Protein 3KZ5 (pdb70)

Foldseek 3Di:
DPPPAQWDAPDVQWIWRDDDVDIDTGHDPVPDDPVVVVVVVVVVVVVD/DVQWDWDDPDVQWIWIGGDNDIDIGHDVVGDDPVVVVVVVVVVVVVD/DDKDAPDVQWIWDDDVPDIDIGHDPVPDDPVVVVVVVVVVVVVVDDD

Secondary structure (DSSP, 8-state):
-EEEEEETTEEEEEETTEEEEEE-TTTS-HHHHHHHHHHHHGGGS--/-TT-EEEEEETTEEEEEETTEEEEEEETTTS-HHHHHHHHHHHHHH-/--SS--EEEEETTEEEEEETTEEEEEEETTTS-HHHHHHHHHHHHHH-

InterPro domains:
  IPR003115 ParB-like, N-terminal domain [SM00470] (67-154)
  IPR004437 ParB/RepB/Spo0J partition protein [TIGR00180] (63-242)
  IPR036086 ParB/Sulfiredoxin superfamily [SSF110849] (80-156)
  IPR040873 SopB, HTH domain [PF18090] (158-232)

Structure (mmCIF, N/CA/C/O backbone):
data_3KZ5
#
_entry.id   3KZ5
#
_cell.length_a   89.010
_cell.length_b   45.400
_cell.length_c   36.330
_cell.angle_alpha   90.00
_cell.angle_beta   100.44
_cell.angle_gamma   90.00
#
_symmetry.space_group_name_H-M   'C 1 2 1'
#
loop_
_entity.id
_entity.type
_entity.pdbx_description
1 polymer 'Protein sopB'
2 non-polymer 'ACETATE ION'
3 water water
#
loop_
_atom_site.group_PDB
_atom_site.id
_atom_site.type_symbol
_atom_site.label_atom_id
_atom_site.label_alt_id
_atom_site.label_comp_id
_atom_site.label_asym_id
_atom_site.label_entity_id
_atom_site.label_seq_id
_atom_site.pdbx_PDB_ins_code
_atom_site.Cartn_x
_atom_site.Cartn_y
_atom_site.Cartn_z
_atom_site.occupancy
_atom_site.B_iso_or_equiv
_atom_site.auth_seq_id
_atom_site.auth_comp_id
_atom_site.auth_asym_id
_atom_site.auth_atom_id
_atom_site.pdbx_PDB_model_num
ATOM 1 N N . GLY A 1 1 ? 20.045 -21.164 5.388 1.00 16.37 271 GLY E N 1
ATOM 2 C CA . GLY A 1 1 ? 20.516 -21.555 4.005 1.00 17.80 271 GLY E CA 1
ATOM 3 C C . GLY A 1 1 ? 19.359 -21.663 3.026 1.00 15.67 271 GLY E C 1
ATOM 4 O O . GLY A 1 1 ? 18.297 -21.122 3.262 1.00 17.19 271 GLY E O 1
ATOM 5 N N . SER A 1 2 ? 19.551 -22.389 1.935 1.00 14.84 272 SER E N 1
ATOM 6 C CA . SER A 1 2 ? 18.498 -22.505 0.918 1.00 15.72 272 SER E CA 1
ATOM 7 C C . SER A 1 2 ? 17.494 -23.582 1.228 1.00 13.24 272 SER E C 1
ATOM 8 O O . SER A 1 2 ? 16.386 -23.575 0.654 1.00 13.21 272 SER E O 1
ATOM 11 N N . HIS A 1 3 ? 17.860 -24.538 2.095 1.00 13.83 273 HIS E N 1
ATOM 12 C CA . HIS A 1 3 ? 16.940 -25.627 2.412 1.00 13.32 273 HIS E CA 1
ATOM 13 C C . HIS A 1 3 ? 16.785 -25.753 3.909 1.00 12.31 273 HIS E C 1
ATOM 14 O O . HIS A 1 3 ? 17.787 -25.627 4.647 1.00 14.95 273 HIS E O 1
ATOM 21 N N . MET A 1 4 ? 15.560 -26.046 4.348 1.00 11.34 274 MET E N 1
ATOM 22 C CA . MET A 1 4 ? 15.193 -26.135 5.769 1.00 11.99 274 MET E CA 1
ATOM 23 C C . MET A 1 4 ? 15.716 -24.901 6.475 1.00 11.95 274 MET E C 1
ATOM 24 O O . MET A 1 4 ? 16.582 -24.970 7.347 1.00 12.05 274 MET E O 1
ATOM 29 N N . SER A 1 5 ? 15.147 -23.742 6.129 1.00 11.33 275 SER E N 1
ATOM 30 C CA . SER A 1 5 ? 15.610 -22.507 6.741 1.00 11.25 275 SER E CA 1
ATOM 31 C C . SER A 1 5 ? 14.526 -21.731 7.515 1.00 11.78 275 SER E C 1
ATOM 32 O O . SER A 1 5 ? 13.412 -21.542 7.008 1.00 13.64 275 SER E O 1
ATOM 35 N N . SER A 1 6 ? 14.881 -21.287 8.719 1.00 10.66 276 SER E N 1
ATOM 36 C CA . SER A 1 6 ? 13.999 -20.490 9.595 1.00 11.61 276 SER E CA 1
ATOM 37 C C . SER A 1 6 ? 14.341 -19.020 9.394 1.00 11.15 276 SER E C 1
ATOM 38 O O . SER A 1 6 ? 13.854 -18.171 10.153 1.00 13.13 276 SER E O 1
ATOM 41 N N . ARG A 1 7 ? 15.162 -18.724 8.394 1.00 10.58 277 ARG E N 1
ATOM 42 C CA . ARG A 1 7 ? 15.536 -17.317 8.126 1.00 9.74 277 ARG E CA 1
ATOM 43 C C . ARG A 1 7 ? 14.767 -16.769 6.933 1.00 13.46 277 ARG E C 1
ATOM 44 O O . ARG A 1 7 ? 14.710 -17.397 5.859 1.00 17.21 277 ARG E O 1
ATOM 52 N N . HIS A 1 8 ? 14.146 -15.621 7.115 1.00 11.68 278 HIS E N 1
ATOM 53 C CA . HIS A 1 8 ? 13.370 -15.026 6.047 1.00 8.91 278 HIS E CA 1
ATOM 54 C C . HIS A 1 8 ? 13.921 -13.674 5.693 1.00 10.94 278 HIS E C 1
ATOM 55 O O . HIS A 1 8 ? 14.182 -12.868 6.593 1.00 13.17 278 HIS E O 1
ATOM 62 N N . GLN A 1 9 ? 14.068 -13.406 4.394 1.00 11.45 279 GLN E N 1
ATOM 63 C CA . GLN A 1 9 ? 14.564 -12.097 4.005 1.00 12.77 279 GLN E CA 1
ATOM 64 C C . GLN A 1 9 ? 13.397 -11.237 3.511 1.00 16.70 279 GLN E C 1
ATOM 65 O O . GLN A 1 9 ? 12.713 -11.607 2.526 1.00 16.68 279 GLN E O 1
ATOM 71 N N . PHE A 1 10 ? 13.145 -10.116 4.199 1.00 14.29 280 PHE E N 1
ATOM 72 C CA . PHE A 1 10 ? 12.069 -9.190 3.787 1.00 14.39 280 PHE E CA 1
ATOM 73 C C . PHE A 1 10 ? 12.566 -8.281 2.640 1.00 20.06 280 PHE E C 1
ATOM 74 O O . PHE A 1 10 ? 11.788 -7.911 1.746 1.00 21.82 280 PHE E O 1
ATOM 82 N N . ALA A 1 11 ? 13.849 -7.935 2.692 1.00 17.66 281 ALA E N 1
ATOM 83 C CA . ALA A 1 11 ? 14.513 -7.092 1.707 1.00 20.43 281 ALA E CA 1
ATOM 84 C C . ALA A 1 11 ? 16.009 -7.229 1.954 1.00 17.82 281 ALA E C 1
ATOM 85 O O . ALA A 1 11 ? 16.436 -7.770 2.975 1.00 16.03 281 ALA E O 1
ATOM 87 N N . PRO A 1 12 ? 16.833 -6.787 1.002 1.00 19.10 282 PRO E N 1
ATOM 88 C CA . PRO A 1 12 ? 18.280 -6.913 1.231 1.00 19.76 282 PRO E CA 1
ATOM 89 C C . PRO A 1 12 ? 18.676 -6.192 2.512 1.00 17.74 282 PRO E C 1
ATOM 90 O O . PRO A 1 12 ? 18.270 -5.049 2.733 1.00 20.56 282 PRO E O 1
ATOM 94 N N . GLY A 1 13 ? 19.455 -6.867 3.343 1.00 16.65 283 GLY E N 1
ATOM 95 C CA . GLY A 1 13 ? 19.838 -6.287 4.619 1.00 16.14 283 GLY E CA 1
ATOM 96 C C . GLY A 1 13 ? 18.755 -6.319 5.702 1.00 16.62 283 GLY E C 1
ATOM 97 O O . GLY A 1 13 ? 18.929 -5.701 6.750 1.00 18.46 283 GLY E O 1
ATOM 98 N N . ALA A 1 14 ? 17.631 -7.001 5.479 1.00 13.76 284 ALA E N 1
ATOM 99 C CA . ALA A 1 14 ? 16.589 -7.072 6.514 1.00 11.93 284 ALA E CA 1
ATOM 100 C C . ALA A 1 14 ? 16.130 -8.524 6.590 1.00 15.23 284 ALA E C 1
ATOM 101 O O . ALA A 1 14 ? 15.377 -8.996 5.723 1.00 15.20 284 ALA E O 1
ATOM 103 N N . THR A 1 15 ? 16.582 -9.238 7.602 1.00 9.96 285 THR E N 1
ATOM 104 C CA . THR A 1 15 ? 16.222 -10.660 7.729 1.00 12.16 285 THR E CA 1
ATOM 105 C C . THR A 1 15 ? 15.785 -10.986 9.144 1.00 12.66 285 THR E C 1
ATOM 106 O O . THR A 1 15 ? 16.194 -10.326 10.068 1.00 14.46 285 THR E O 1
ATOM 110 N N . VAL A 1 16 ? 14.958 -12.020 9.299 1.00 10.78 286 VAL E N 1
ATOM 111 C CA . VAL A 1 16 ? 14.550 -12.480 10.622 1.00 13.49 286 VAL E CA 1
ATOM 112 C C . VAL A 1 16 ? 14.859 -13.972 10.713 1.00 12.83 286 VAL E C 1
ATOM 113 O O . VAL A 1 16 ? 14.611 -14.697 9.746 1.00 14.19 286 VAL E O 1
ATOM 117 N N . LEU A 1 17 ? 15.485 -14.387 11.819 1.00 11.23 287 LEU E N 1
ATOM 118 C CA . LEU A 1 17 ? 15.740 -15.818 12.064 1.00 10.85 287 LEU E CA 1
ATOM 119 C C . LEU A 1 17 ? 14.747 -16.209 13.167 1.00 12.26 287 LEU E C 1
ATOM 120 O O . LEU A 1 17 ? 14.750 -15.642 14.243 1.00 13.34 287 LEU E O 1
ATOM 125 N N . TYR A 1 18 ? 13.866 -17.173 12.901 1.00 11.49 288 TYR E N 1
ATOM 126 C CA . TYR A 1 18 ? 12.881 -17.581 13.911 1.00 12.29 288 TYR E CA 1
ATOM 127 C C . TYR A 1 18 ? 13.452 -18.751 14.716 1.00 12.33 288 TYR E C 1
ATOM 128 O O . TYR A 1 18 ? 13.988 -19.714 14.139 1.00 13.97 288 TYR E O 1
ATOM 137 N N . LYS A 1 19 ? 13.352 -18.658 16.033 1.00 11.20 289 LYS E N 1
ATOM 138 C CA . LYS A 1 19 ? 13.849 -19.722 16.927 1.00 13.38 289 LYS E CA 1
ATOM 139 C C . LYS A 1 19 ? 12.733 -20.003 17.911 1.00 12.78 289 LYS E C 1
ATOM 140 O O . LYS A 1 19 ? 12.899 -19.877 19.126 1.00 15.42 289 LYS E O 1
ATOM 146 N N . GLY A 1 20 ? 11.588 -20.405 17.368 1.00 16.46 290 GLY E N 1
ATOM 147 C CA . GLY A 1 20 ? 10.443 -20.657 18.229 1.00 14.82 290 GLY E C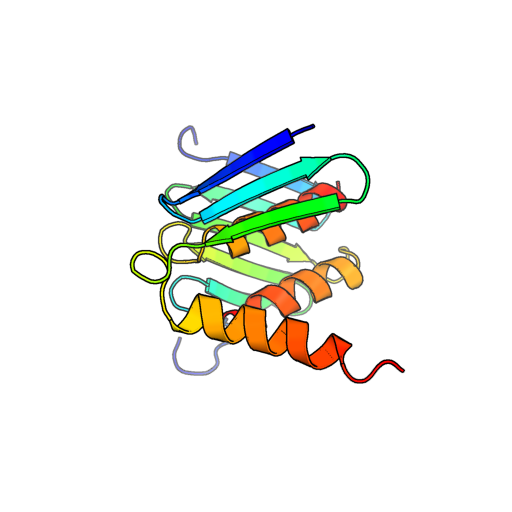A 1
ATOM 148 C C . GLY A 1 20 ? 9.911 -19.318 18.707 1.00 19.23 290 GLY E C 1
ATOM 149 O O . GLY A 1 20 ? 9.647 -18.429 17.899 1.00 23.21 290 GLY E O 1
ATOM 150 N N . ASP A 1 21 ? 9.754 -19.166 20.012 1.00 21.08 291 ASP E N 1
ATOM 151 C CA . ASP A 1 21 ? 9.265 -17.902 20.569 1.00 23.48 291 ASP E CA 1
ATOM 152 C C . ASP A 1 21 ? 10.233 -16.757 20.296 1.00 20.48 291 ASP E C 1
ATOM 153 O O . ASP A 1 21 ? 9.822 -15.596 20.119 1.00 21.71 291 ASP E O 1
ATOM 158 N N . LYS A 1 22 ? 11.523 -17.080 20.335 1.00 15.95 292 LYS E N 1
ATOM 159 C CA . LYS A 1 22 ? 12.553 -16.075 20.155 1.00 14.32 292 LYS E CA 1
ATOM 160 C C . LYS A 1 22 ? 12.860 -15.842 18.705 1.00 18.76 292 LYS E C 1
ATOM 161 O O . LYS A 1 22 ? 12.818 -16.772 17.907 1.00 18.29 292 LYS E O 1
ATOM 167 N N . MET A 1 23 ? 13.115 -14.589 18.369 1.00 13.07 293 MET E N 1
ATOM 168 C CA . MET A 1 23 ? 13.480 -14.284 17.004 1.00 14.22 293 MET E CA 1
ATOM 169 C C . MET A 1 23 ? 14.587 -13.247 17.009 1.00 16.78 293 MET E C 1
ATOM 170 O O . MET A 1 23 ? 14.756 -12.486 17.957 1.00 16.34 293 MET E O 1
ATOM 175 N N . VAL A 1 24 ? 15.372 -13.266 15.954 1.00 10.93 294 VAL E N 1
ATOM 176 C CA . VAL A 1 24 ? 16.503 -12.348 15.801 1.00 13.16 294 VAL E CA 1
ATOM 177 C C . VAL A 1 24 ? 16.327 -11.615 14.499 1.00 13.83 294 VAL E C 1
ATOM 178 O O . VAL A 1 24 ? 16.236 -12.236 13.438 1.00 16.45 294 VAL E O 1
ATOM 182 N N . LEU A 1 25 ? 16.316 -10.284 14.568 1.00 12.20 295 LEU E N 1
ATOM 183 C CA . LEU A 1 25 ? 16.140 -9.466 13.371 1.00 12.17 295 LEU E CA 1
ATOM 184 C C . LEU A 1 25 ? 17.486 -8.845 13.057 1.00 14.29 295 LEU E C 1
ATOM 185 O O . LEU A 1 25 ? 18.034 -8.188 13.931 1.00 16.92 295 LEU E O 1
ATOM 190 N N . ASN A 1 26 ? 18.022 -9.037 11.845 1.00 9.87 296 ASN E N 1
ATOM 191 C CA . ASN A 1 26 ? 19.314 -8.418 11.440 1.00 11.14 296 ASN E CA 1
ATOM 192 C C . ASN A 1 26 ? 18.935 -7.303 10.465 1.00 12.94 296 ASN E C 1
ATOM 193 O O . ASN A 1 26 ? 18.259 -7.546 9.457 1.00 14.99 296 ASN E O 1
ATOM 198 N N . LEU A 1 27 ? 19.311 -6.071 10.796 1.00 12.35 297 LEU E N 1
ATOM 199 C CA . LEU A 1 27 ? 18.972 -4.945 9.950 1.00 10.35 297 LEU E CA 1
ATOM 200 C C . LEU A 1 27 ? 20.248 -4.231 9.588 1.00 13.74 297 LEU E C 1
ATOM 201 O O . LEU A 1 27 ? 20.979 -3.791 10.474 1.00 18.01 297 LEU E O 1
ATOM 206 N N . ASP A 1 28 ? 20.520 -4.130 8.292 1.00 14.56 298 ASP E N 1
ATOM 207 C CA . ASP A 1 28 ? 21.745 -3.464 7.823 1.00 12.75 298 ASP E CA 1
ATOM 208 C C . ASP A 1 28 ? 21.412 -1.999 7.561 1.00 14.70 298 ASP E C 1
ATOM 209 O O . ASP A 1 28 ? 20.705 -1.715 6.612 1.00 13.60 298 ASP E O 1
ATOM 214 N N . ARG A 1 29 ? 21.911 -1.089 8.395 1.00 13.90 300 ARG E N 1
ATOM 215 C CA . ARG A 1 29 ? 21.612 0.323 8.234 1.00 14.51 300 ARG E CA 1
ATOM 216 C C . ARG A 1 29 ? 22.149 0.911 6.931 1.00 14.50 300 ARG E C 1
ATOM 217 O O . ARG A 1 29 ? 21.742 2.005 6.560 1.00 18.06 300 ARG E O 1
ATOM 225 N N . SER A 1 30 ? 23.076 0.227 6.254 1.00 14.56 301 SER E N 1
ATOM 226 C CA . SER A 1 30 ? 23.563 0.742 4.964 1.00 16.10 301 SER E CA 1
ATOM 227 C C . SER A 1 30 ? 22.613 0.351 3.838 1.00 18.76 301 SER E C 1
ATOM 228 O O . SER A 1 30 ? 22.801 0.790 2.692 1.00 17.40 301 SER E O 1
ATOM 231 N N . ARG A 1 31 ? 21.616 -0.500 4.122 1.00 15.42 302 ARG E N 1
ATOM 232 C CA . ARG A 1 31 ? 20.715 -0.944 3.040 1.00 14.37 302 ARG E CA 1
ATOM 233 C C . ARG A 1 31 ? 19.236 -0.765 3.307 1.00 15.79 302 ARG E C 1
ATOM 234 O O . ARG A 1 31 ? 18.447 -0.636 2.372 1.00 22.28 302 ARG E O 1
ATOM 242 N N . VAL A 1 32 ? 18.851 -0.807 4.575 1.00 14.92 303 VAL E N 1
ATOM 243 C CA . VAL A 1 32 ? 17.455 -0.650 4.945 1.00 13.61 303 VAL E CA 1
ATOM 244 C C . VAL A 1 32 ? 17.152 0.847 5.050 1.00 15.03 303 VAL E C 1
ATOM 245 O O . VAL A 1 32 ? 17.929 1.594 5.646 1.00 18.19 303 VAL E O 1
ATOM 249 N N . PRO A 1 33 ? 16.021 1.306 4.461 1.00 19.13 304 PRO E N 1
ATOM 250 C CA . PRO A 1 33 ? 15.650 2.733 4.522 1.00 21.37 304 PRO E CA 1
ATOM 251 C C . PRO A 1 33 ? 15.768 3.292 5.941 1.00 21.08 304 PRO E C 1
ATOM 252 O O . PRO A 1 33 ? 15.355 2.642 6.896 1.00 22.00 304 PRO E O 1
ATOM 256 N N . THR A 1 34 ? 16.314 4.497 6.090 1.00 20.97 305 THR E N 1
ATOM 257 C CA . THR A 1 34 ? 16.462 5.057 7.418 1.00 25.09 305 THR E CA 1
ATOM 258 C C . THR A 1 34 ? 15.118 5.192 8.143 1.00 25.64 305 THR E C 1
ATOM 259 O O . THR A 1 34 ? 15.040 5.023 9.366 1.00 21.61 305 THR E O 1
ATOM 263 N N . GLU A 1 35 ? 14.068 5.523 7.399 1.00 24.91 306 GLU E N 1
ATOM 264 C CA . GLU A 1 35 ? 12.743 5.662 8.009 1.00 25.45 306 GLU E CA 1
ATOM 265 C C . GLU A 1 35 ? 12.310 4.374 8.722 1.00 25.74 306 GLU E C 1
ATOM 266 O O . GLU A 1 35 ? 11.715 4.421 9.823 1.00 22.28 306 GLU E O 1
ATOM 272 N N . CYS A 1 36 ? 12.591 3.226 8.096 1.00 21.83 307 CYS E N 1
ATOM 273 C CA . CYS A 1 36 ? 12.219 1.930 8.682 1.00 20.96 307 CYS E CA 1
ATOM 274 C C . CYS A 1 36 ? 12.969 1.712 9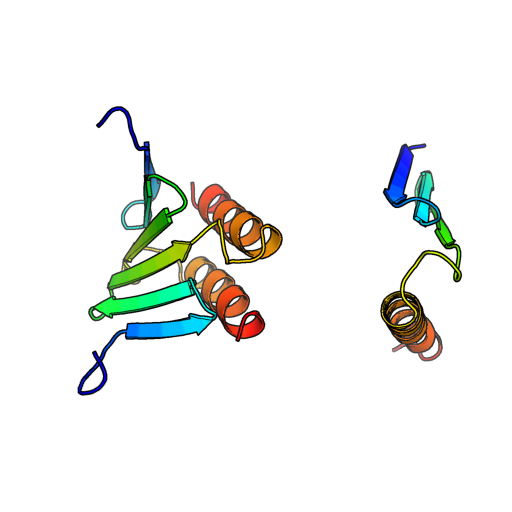.981 1.00 18.73 307 CYS E C 1
ATOM 275 O O . CYS A 1 36 ? 12.374 1.298 10.988 1.00 18.45 307 CYS E O 1
ATOM 278 N N . ILE A 1 37 ? 14.276 1.956 9.956 1.00 14.63 308 ILE E N 1
ATOM 279 C CA . ILE A 1 37 ? 15.061 1.787 11.178 1.00 18.96 308 ILE E CA 1
ATOM 280 C C . ILE A 1 37 ? 14.538 2.699 12.314 1.00 21.13 308 ILE E C 1
ATOM 281 O O . ILE A 1 37 ? 14.399 2.273 13.474 1.00 22.31 308 ILE E O 1
ATOM 286 N N . GLU A 1 38 ? 14.264 3.957 11.992 1.00 19.74 309 GLU E N 1
ATOM 287 C CA . GLU A 1 38 ? 13.790 4.881 13.016 1.00 19.31 309 GLU E CA 1
ATOM 288 C C . GLU A 1 38 ? 12.448 4.483 13.607 1.00 17.75 309 GLU E C 1
ATOM 289 O O . GLU A 1 38 ? 12.252 4.627 14.831 1.00 17.99 309 GLU E O 1
ATOM 295 N N . LYS A 1 39 ? 11.531 3.983 12.767 1.00 18.02 310 LYS E N 1
ATOM 296 C CA . LYS A 1 39 ? 10.203 3.536 13.246 1.00 17.56 310 LYS E CA 1
ATOM 297 C C . LYS A 1 39 ? 10.362 2.382 14.244 1.00 18.55 310 LYS E C 1
ATOM 298 O O . LYS A 1 39 ? 9.701 2.333 15.280 1.00 18.99 310 LYS E O 1
ATOM 304 N N . ILE A 1 40 ? 11.259 1.450 13.914 1.00 15.37 311 ILE E N 1
ATOM 305 C CA . ILE A 1 40 ? 11.490 0.320 14.784 1.00 13.47 311 ILE E CA 1
ATOM 306 C C . ILE A 1 40 ? 12.155 0.756 16.080 1.00 15.94 311 ILE E C 1
ATOM 307 O O . ILE A 1 40 ? 11.734 0.346 17.161 1.00 15.43 311 ILE E O 1
ATOM 312 N N . GLU A 1 41 ? 13.142 1.645 15.979 1.00 15.56 312 GLU E N 1
ATOM 313 C CA . GLU A 1 41 ? 13.821 2.124 17.188 1.00 16.90 312 GLU E CA 1
ATOM 314 C C . GLU A 1 41 ? 12.845 2.914 18.084 1.00 17.51 312 GLU E C 1
ATOM 315 O O . GLU A 1 41 ? 12.988 2.901 19.304 1.00 19.88 312 GLU E O 1
ATOM 321 N N . ALA A 1 42 ? 11.848 3.546 17.454 1.00 18.50 313 ALA E N 1
ATOM 322 C CA . ALA A 1 42 ? 10.805 4.304 18.165 1.00 19.40 313 ALA E CA 1
ATOM 323 C C . ALA A 1 42 ? 9.881 3.363 18.921 1.00 20.97 313 ALA E C 1
ATOM 324 O O . ALA A 1 42 ? 9.489 3.640 20.043 1.00 18.34 313 ALA E O 1
ATOM 326 N N . ILE A 1 43 ? 9.552 2.236 18.304 1.00 16.49 314 ILE E N 1
ATOM 327 C CA . ILE A 1 43 ? 8.703 1.242 18.928 1.00 16.07 314 ILE E CA 1
ATOM 328 C C . ILE A 1 43 ? 9.447 0.668 20.152 1.00 17.70 314 ILE E C 1
ATOM 329 O O . ILE A 1 43 ? 8.847 0.485 21.204 1.00 18.42 314 ILE E O 1
ATOM 334 N N . LEU A 1 44 ? 10.735 0.369 19.999 1.00 16.41 315 LEU E N 1
ATOM 335 C CA . LEU A 1 44 ? 11.535 -0.175 21.093 1.00 17.76 315 LEU E CA 1
ATOM 336 C C . LEU A 1 44 ? 11.669 0.821 22.254 1.00 17.76 315 LEU E C 1
ATOM 337 O O . LEU A 1 44 ? 11.622 0.423 23.440 1.00 17.47 315 LEU E O 1
ATOM 342 N N . LYS A 1 45 ? 11.859 2.093 21.922 1.00 16.23 316 LYS E N 1
ATOM 343 C CA . LYS A 1 45 ? 11.958 3.150 22.933 1.00 23.50 316 LYS E CA 1
ATOM 344 C C . LYS A 1 45 ? 10.685 3.215 23.795 1.00 22.90 316 LYS E C 1
ATOM 345 O O . LYS A 1 45 ? 10.754 3.419 25.016 1.00 21.69 316 LYS E O 1
ATOM 351 N N . GLU A 1 46 ? 9.537 3.012 23.158 1.00 25.20 317 GLU E N 1
ATOM 352 C CA . GLU A 1 46 ? 8.237 3.051 23.845 1.00 26.78 317 GLU E CA 1
ATOM 353 C C . GLU A 1 46 ? 8.117 1.917 24.852 1.00 30.65 317 GLU E C 1
ATOM 354 O O . GLU A 1 46 ? 7.473 2.043 25.917 1.00 26.30 317 GLU E O 1
ATOM 360 N N . LEU A 1 47 ? 8.724 0.794 24.507 1.00 25.79 318 LEU E N 1
ATOM 361 C CA . LEU A 1 47 ? 8.710 -0.369 25.377 1.00 28.97 318 LEU E CA 1
ATOM 362 C C . LEU A 1 47 ? 9.452 -0.062 26.659 1.00 30.60 318 LEU E C 1
ATOM 363 O O . LEU A 1 47 ? 9.100 -0.585 27.715 1.00 32.51 318 LEU E O 1
ATOM 368 N N . GLU A 1 48 ? 10.478 0.785 26.570 1.00 31.17 319 GLU E N 1
ATOM 369 C CA . GLU A 1 48 ? 11.304 1.111 27.739 1.00 36.29 319 GLU E CA 1
ATOM 370 C C . GLU A 1 48 ? 10.568 1.732 28.906 1.00 35.25 319 GLU E C 1
ATOM 371 O O . GLU A 1 48 ? 10.626 1.149 30.007 1.00 35.40 319 GLU E O 1
ATOM 377 N N . SER B 1 2 ? 35.512 -4.452 21.926 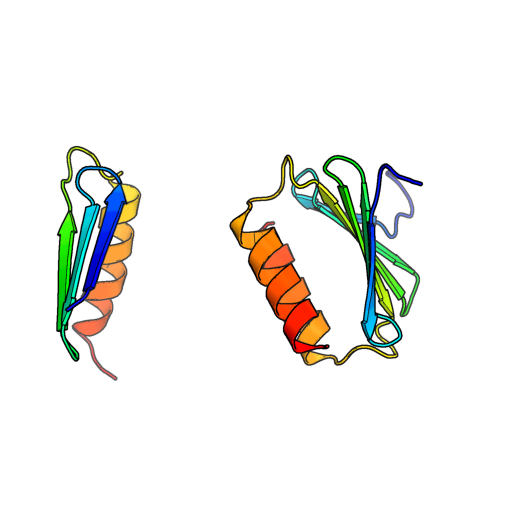1.00 47.48 272 SER B N 1
ATOM 378 C CA . SER B 1 2 ? 34.199 -4.046 22.516 1.00 47.34 272 SER B CA 1
ATOM 379 C C . SER B 1 2 ? 33.906 -2.546 22.366 1.00 45.82 272 SER B C 1
ATOM 380 O O . SER B 1 2 ? 32.756 -2.115 22.496 1.00 45.82 272 SER B O 1
ATOM 383 N N . HIS B 1 3 ? 34.941 -1.755 22.099 1.00 40.42 273 HIS B N 1
ATOM 384 C CA . HIS B 1 3 ? 34.760 -0.318 21.914 1.00 40.03 273 HIS B CA 1
ATOM 385 C C . HIS B 1 3 ? 34.113 -0.081 20.552 1.00 41.28 273 HIS B C 1
ATOM 386 O O . HIS B 1 3 ? 33.706 1.035 20.221 1.00 40.87 273 HIS B O 1
ATOM 393 N N . MET B 1 4 ? 34.003 -1.142 19.759 1.00 38.20 274 MET B N 1
ATOM 394 C CA . MET B 1 4 ? 33.430 -0.990 18.437 1.00 41.77 274 MET B CA 1
ATOM 395 C C . MET B 1 4 ? 31.960 -1.384 18.350 1.00 35.88 274 MET B C 1
ATOM 396 O O . MET B 1 4 ? 31.526 -1.830 17.298 1.00 40.50 274 MET B O 1
ATOM 401 N N . SER B 1 5 ? 31.198 -1.220 19.429 1.00 31.97 275 SER B N 1
ATOM 402 C CA . SER B 1 5 ? 29.793 -1.606 19.389 1.00 26.01 275 SER B CA 1
ATOM 403 C C . SER B 1 5 ? 29.025 -1.138 20.614 1.00 22.29 275 SER B C 1
ATOM 404 O O . SER B 1 5 ? 29.608 -0.659 21.588 1.00 23.20 275 SER B O 1
ATOM 407 N N . SER B 1 6 ? 27.703 -1.254 20.544 1.00 12.84 276 SER B N 1
ATOM 408 C CA . SER B 1 6 ? 26.820 -0.877 21.653 1.00 14.63 276 SER B CA 1
ATOM 409 C C . SER B 1 6 ? 25.824 -2.016 21.900 1.00 15.59 276 SER B C 1
ATOM 410 O O . SER B 1 6 ? 25.340 -2.657 20.950 1.00 14.74 276 SER B O 1
ATOM 413 N N . ARG B 1 7 ? 25.494 -2.233 23.174 1.00 13.61 277 ARG B N 1
ATOM 414 C CA . ARG B 1 7 ? 24.535 -3.280 23.566 1.00 11.60 277 ARG B CA 1
ATOM 415 C C . ARG B 1 7 ? 23.521 -2.650 24.498 1.00 14.21 277 ARG B C 1
ATOM 416 O O . ARG B 1 7 ? 23.867 -2.028 25.504 1.00 13.32 277 ARG B O 1
ATOM 424 N N . HIS B 1 8 ? 22.253 -2.828 24.184 1.00 13.90 278 HIS B N 1
ATOM 425 C CA . HIS B 1 8 ? 21.223 -2.194 24.980 1.00 13.04 278 HIS B CA 1
ATOM 426 C C . HIS B 1 8 ? 19.977 -3.024 25.176 1.00 15.30 278 HIS B C 1
ATOM 427 O O . HIS B 1 8 ? 19.462 -3.641 24.226 1.00 14.44 278 HIS B O 1
ATOM 434 N N . GLN B 1 9 ? 19.452 -2.982 26.401 1.00 12.88 279 GLN B N 1
ATOM 435 C CA . GLN B 1 9 ? 18.234 -3.697 26.740 1.00 14.59 279 GLN B CA 1
ATOM 436 C C . GLN B 1 9 ? 17.065 -2.735 26.934 1.00 14.50 279 GLN B C 1
ATOM 437 O O . GLN B 1 9 ? 17.103 -1.847 27.819 1.00 14.94 279 GLN B O 1
ATOM 443 N N . PHE B 1 10 ? 16.041 -2.897 26.101 1.00 11.84 280 PHE B N 1
ATOM 444 C CA . PHE B 1 10 ? 14.828 -2.072 26.203 1.00 16.86 280 PHE B CA 1
ATOM 445 C C . PHE B 1 10 ? 13.860 -2.597 27.246 1.00 17.34 280 PHE B C 1
ATOM 446 O O . PHE B 1 10 ? 13.153 -1.818 27.901 1.00 21.92 280 PHE B O 1
ATOM 454 N N . ALA B 1 11 ? 13.801 -3.916 27.379 1.00 19.23 281 ALA B N 1
ATOM 455 C CA . ALA B 1 11 ? 12.935 -4.575 28.354 1.00 20.86 281 ALA B CA 1
ATOM 456 C C . ALA B 1 11 ? 13.428 -5.996 28.380 1.00 22.55 281 ALA B C 1
ATOM 457 O O . ALA B 1 11 ? 14.209 -6.399 27.504 1.00 19.78 281 ALA B O 1
ATOM 459 N N . PRO B 1 12 ? 13.007 -6.787 29.383 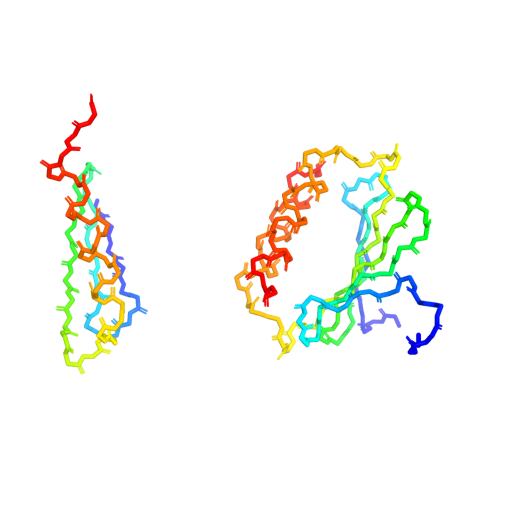1.00 26.33 282 PRO B N 1
ATOM 460 C CA . PRO B 1 12 ? 13.502 -8.159 29.378 1.00 25.49 282 PRO B CA 1
ATOM 461 C C . PRO B 1 12 ? 13.001 -8.765 28.070 1.00 24.35 282 PRO B C 1
ATOM 462 O O . PRO B 1 12 ? 11.843 -8.569 27.691 1.00 25.06 282 PRO B O 1
ATOM 466 N N . GLY B 1 13 ? 13.886 -9.471 27.376 1.00 23.47 283 GLY B N 1
ATOM 467 C CA . GLY B 1 13 ? 13.494 -10.078 26.118 1.00 23.14 283 GLY B CA 1
ATOM 468 C C . GLY B 1 13 ? 13.580 -9.184 24.897 1.00 20.26 283 GLY B C 1
ATOM 469 O O . GLY B 1 13 ? 13.199 -9.598 23.805 1.00 19.71 283 GLY B O 1
ATOM 470 N N . ALA B 1 14 ? 14.019 -7.941 25.052 1.00 16.34 284 ALA B N 1
ATOM 471 C CA . ALA B 1 14 ? 14.159 -7.086 23.879 1.00 15.42 284 ALA B CA 1
ATOM 472 C C . ALA B 1 14 ? 15.505 -6.382 24.021 1.00 15.59 284 ALA B C 1
ATOM 473 O O . ALA B 1 14 ? 15.628 -5.422 24.780 1.00 15.63 284 ALA B O 1
ATOM 475 N N . THR B 1 15 ? 16.506 -6.869 23.299 1.00 11.86 285 THR B N 1
ATOM 476 C CA . THR B 1 15 ? 17.845 -6.281 23.377 1.00 12.97 285 THR B CA 1
ATOM 477 C C . THR B 1 15 ? 18.388 -6.092 21.980 1.00 15.01 285 THR B C 1
ATOM 478 O O . THR B 1 15 ? 17.993 -6.808 21.058 1.00 14.90 285 THR B O 1
ATOM 482 N N . VAL B 1 16 ? 19.270 -5.113 21.821 1.00 13.58 286 VAL B N 1
ATOM 483 C CA . VAL B 1 16 ? 19.870 -4.835 20.513 1.00 11.27 286 VAL B CA 1
ATOM 484 C C . VAL B 1 16 ? 21.407 -4.716 20.642 1.00 15.95 286 VAL B C 1
ATOM 485 O O . VAL B 1 16 ? 21.971 -4.340 21.701 1.00 14.86 286 VAL B O 1
ATOM 489 N N . LEU B 1 17 ? 22.088 -5.104 19.568 1.00 11.36 287 LEU B N 1
ATOM 490 C CA . LEU B 1 17 ? 23.545 -4.982 19.449 1.00 13.34 287 LEU B CA 1
ATOM 491 C C . LEU B 1 17 ? 23.770 -4.159 18.196 1.00 13.61 287 LEU B C 1
ATOM 492 O O . LEU B 1 17 ? 23.170 -4.436 17.172 1.00 14.38 287 LEU B O 1
ATOM 497 N N . TYR B 1 18 ? 24.561 -3.093 18.277 1.00 10.41 288 TYR B N 1
ATOM 498 C CA . TYR B 1 18 ? 24.893 -2.284 17.096 1.00 11.06 288 TYR B CA 1
ATOM 499 C C . TYR B 1 18 ? 26.396 -2.429 16.860 1.00 14.03 288 TYR B C 1
ATOM 500 O O . TYR B 1 18 ? 27.201 -2.227 17.787 1.00 15.69 288 TYR B O 1
ATOM 509 N N . LYS B 1 19 ? 26.778 -2.745 15.634 1.00 16.30 289 LYS B N 1
ATOM 510 C CA . LYS B 1 19 ? 28.215 -2.917 15.308 1.00 17.20 289 LYS B CA 1
ATOM 511 C C . LYS B 1 19 ? 28.383 -2.658 13.823 1.00 18.55 289 LYS B C 1
ATOM 512 O O . LYS B 1 19 ? 27.781 -3.353 13.006 1.00 15.53 289 LYS B O 1
ATOM 518 N N . GLY B 1 20 ? 29.199 -1.658 13.475 1.00 20.25 290 GLY B N 1
ATOM 519 C CA . GLY B 1 20 ? 29.359 -1.322 12.065 1.00 18.36 290 GLY B CA 1
ATOM 520 C C . GLY B 1 20 ? 28.006 -0.797 11.610 1.00 16.49 290 GLY B C 1
ATOM 521 O O . GLY B 1 20 ? 27.378 0.013 12.299 1.00 18.91 290 GLY B O 1
ATOM 522 N N . ASP B 1 21 ? 27.514 -1.274 10.478 1.00 15.30 291 ASP B N 1
ATOM 523 C CA . ASP B 1 21 ? 26.218 -0.798 10.019 1.00 15.71 291 ASP B CA 1
ATOM 524 C C . ASP B 1 21 ? 25.081 -1.679 10.515 1.00 15.03 291 ASP B C 1
ATOM 525 O O . ASP B 1 21 ? 23.912 -1.371 10.308 1.00 16.27 291 ASP B O 1
ATOM 530 N N . LYS B 1 22 ? 25.451 -2.763 11.182 1.00 16.61 292 LYS B N 1
ATOM 531 C CA . LYS B 1 22 ? 24.493 -3.762 11.608 1.00 13.76 292 LYS B CA 1
ATOM 532 C C . LYS B 1 22 ? 23.806 -3.526 12.918 1.00 14.39 292 LYS B C 1
ATOM 533 O O . LYS B 1 22 ? 24.446 -3.139 13.911 1.00 15.94 292 LYS B O 1
ATOM 539 N N . MET B 1 23 ? 22.490 -3.750 12.903 1.00 10.69 293 MET B N 1
ATOM 540 C CA . MET B 1 23 ? 21.659 -3.639 14.091 1.00 14.29 293 MET B CA 1
ATOM 541 C C . MET B 1 23 ? 21.079 -5.034 14.265 1.00 15.34 293 MET B C 1
ATOM 542 O O . MET B 1 23 ? 20.366 -5.527 13.369 1.00 18.03 293 MET B O 1
ATOM 547 N N . VAL B 1 24 ? 21.356 -5.672 15.404 1.00 12.01 294 VAL B N 1
ATOM 548 C CA . VAL B 1 24 ? 20.854 -7.051 15.634 1.00 11.62 294 VAL B CA 1
ATOM 549 C C . VAL B 1 24 ? 19.905 -6.969 16.809 1.00 12.04 294 VAL B C 1
ATOM 550 O O . VAL B 1 24 ? 20.324 -6.681 17.938 1.00 12.58 294 VAL B O 1
ATOM 554 N N . LEU B 1 25 ? 18.634 -7.238 16.539 1.00 12.11 295 LEU B N 1
ATOM 555 C CA . LEU B 1 25 ? 17.597 -7.151 17.546 1.00 11.61 295 LEU B CA 1
ATOM 556 C C . LEU B 1 25 ? 17.140 -8.531 17.974 1.00 11.76 295 LEU B C 1
ATOM 557 O O . LEU B 1 25 ? 16.643 -9.321 17.146 1.00 13.81 295 LEU B O 1
ATOM 562 N N . ASN B 1 26 ? 17.225 -8.792 19.289 1.00 11.06 296 ASN B N 1
ATOM 563 C CA . ASN B 1 26 ? 16.776 -10.085 19.781 1.00 11.05 296 ASN B CA 1
ATOM 564 C C . ASN B 1 26 ? 15.461 -9.856 20.498 1.00 14.19 296 ASN B C 1
ATOM 565 O O . ASN B 1 26 ? 15.388 -9.013 21.395 1.00 14.89 296 ASN B O 1
ATOM 570 N N . LEU B 1 27 ? 14.409 -10.562 20.066 1.00 12.71 297 LEU B N 1
ATOM 571 C CA . LEU B 1 27 ? 13.067 -10.400 20.633 1.00 12.70 297 LEU B CA 1
ATOM 572 C C . LEU B 1 27 ? 12.510 -11.724 21.143 1.00 17.93 297 LEU B C 1
ATOM 573 O O . LEU B 1 27 ? 12.453 -12.697 20.410 1.00 20.36 297 LEU B O 1
ATOM 578 N N . ASP B 1 28 ? 12.143 -11.769 22.413 1.00 15.67 298 ASP B N 1
ATOM 579 C CA . ASP B 1 28 ? 11.583 -13.003 22.983 1.00 16.22 298 ASP B CA 1
ATOM 580 C C . ASP B 1 28 ? 10.092 -12.728 23.018 1.00 18.57 298 ASP B C 1
ATOM 581 O O . ASP B 1 28 ? 9.600 -11.953 23.839 1.00 19.35 298 ASP B O 1
ATOM 586 N N . ARG B 1 29 ? 9.364 -13.352 22.107 1.00 17.39 300 ARG B N 1
ATOM 587 C CA . ARG B 1 29 ? 7.953 -13.080 22.018 1.00 19.26 300 ARG B CA 1
ATOM 588 C C . ARG B 1 29 ? 7.122 -13.587 23.178 1.00 22.95 300 ARG B C 1
ATOM 589 O O . ARG B 1 29 ? 5.940 -13.255 23.283 1.00 26.53 300 ARG B O 1
ATOM 597 N N . SER B 1 30 ? 7.728 -14.374 24.062 1.00 20.37 301 SER B N 1
ATOM 598 C CA . SER B 1 30 ? 6.974 -14.846 25.228 1.00 24.42 301 SER B CA 1
ATOM 599 C C . SER B 1 30 ? 7.073 -13.789 26.334 1.00 25.82 301 SER B C 1
ATOM 600 O O . SER B 1 30 ? 6.363 -13.874 27.347 1.00 25.46 301 SER B O 1
ATOM 603 N N . ARG B 1 31 ? 7.928 -12.782 26.129 1.00 20.14 302 ARG B N 1
ATOM 604 C CA . ARG B 1 31 ? 8.127 -11.715 27.131 1.00 22.48 302 ARG B CA 1
ATOM 605 C C . ARG B 1 31 ? 7.836 -10.294 26.633 1.00 22.07 302 ARG B C 1
ATOM 606 O O . ARG B 1 31 ? 7.541 -9.411 27.418 1.00 24.09 302 ARG B O 1
ATOM 614 N N . VAL B 1 32 ? 7.905 -10.079 25.323 1.00 20.92 303 VAL B N 1
ATOM 615 C CA . VAL B 1 32 ? 7.654 -8.765 24.730 1.00 22.19 303 VAL B CA 1
ATOM 616 C C . VAL B 1 32 ? 6.183 -8.653 24.324 1.00 23.58 303 VAL B C 1
ATOM 617 O O . VAL B 1 32 ? 5.626 -9.578 23.733 1.00 22.64 303 VAL B O 1
ATOM 621 N N . PRO B 1 33 ? 5.538 -7.514 24.627 1.00 24.82 304 PRO B N 1
ATOM 622 C CA . PRO B 1 33 ? 4.126 -7.330 24.269 1.00 27.44 304 PRO B CA 1
ATOM 623 C C . PRO B 1 33 ? 3.815 -7.630 22.804 1.00 27.20 304 PRO B C 1
ATOM 624 O O . PRO B 1 33 ? 4.606 -7.334 21.904 1.00 27.81 304 PRO B O 1
ATOM 628 N N . THR B 1 34 ? 2.666 -8.248 22.575 1.00 26.18 305 THR B N 1
ATOM 629 C CA . THR B 1 34 ? 2.227 -8.579 21.240 1.00 28.33 305 THR B CA 1
ATOM 630 C C . THR B 1 34 ? 2.147 -7.346 20.333 1.00 26.92 305 THR B C 1
ATOM 631 O O . THR B 1 34 ? 2.586 -7.386 19.180 1.00 29.08 305 THR B O 1
ATOM 635 N N . GLU B 1 35 ? 1.601 -6.250 20.858 1.00 27.55 306 GLU B N 1
ATOM 636 C CA . GLU B 1 35 ? 1.444 -5.011 20.091 1.00 31.42 306 GLU B CA 1
ATOM 637 C C . GLU B 1 35 ? 2.783 -4.569 19.503 1.00 28.52 306 GLU B C 1
ATOM 638 O O . GLU B 1 35 ? 2.877 -4.209 18.327 1.00 29.18 306 GLU B O 1
ATOM 644 N N . CYS B 1 36 ? 3.817 -4.600 20.336 1.00 27.53 307 CYS B N 1
ATOM 645 C CA . CYS B 1 36 ? 5.160 -4.232 19.904 1.00 27.26 307 CYS B CA 1
ATOM 646 C C . CYS B 1 36 ? 5.646 -5.109 18.746 1.00 21.92 307 CYS B C 1
ATOM 647 O O . CYS B 1 36 ? 6.138 -4.612 17.740 1.00 22.62 307 CYS B O 1
ATOM 650 N N . ILE B 1 37 ? 5.532 -6.420 18.901 1.00 23.62 308 ILE B N 1
ATOM 651 C CA . ILE B 1 37 ? 5.972 -7.349 17.866 1.00 22.33 308 ILE B CA 1
ATOM 652 C C . ILE B 1 37 ? 5.196 -7.129 16.547 1.00 19.56 308 ILE B C 1
ATOM 653 O O . ILE B 1 37 ? 5.764 -7.191 15.452 1.00 24.34 308 ILE B O 1
ATOM 658 N N . GLU B 1 38 ? 3.898 -6.897 16.672 1.00 26.22 309 GLU B N 1
ATOM 659 C CA . GLU B 1 38 ? 3.027 -6.670 15.515 1.00 29.26 309 GLU B CA 1
ATOM 660 C C . GLU B 1 38 ? 3.383 -5.386 14.749 1.00 25.00 309 GLU B C 1
ATOM 661 O O . GLU B 1 38 ? 3.329 -5.359 13.527 1.00 25.31 309 GLU B O 1
ATOM 667 N N . LYS B 1 39 ? 3.727 -4.319 15.467 1.00 21.97 310 LYS B N 1
ATOM 668 C CA . LYS B 1 39 ? 4.069 -3.060 14.798 1.00 22.82 310 LYS B CA 1
ATOM 669 C C . LYS B 1 39 ? 5.381 -3.243 14.033 1.00 20.66 310 LYS B C 1
ATOM 670 O O . LYS B 1 39 ? 5.540 -2.735 12.928 1.00 20.00 310 LYS B O 1
ATOM 676 N N . ILE B 1 40 ? 6.314 -3.999 14.610 1.00 20.01 311 ILE B N 1
ATOM 677 C CA . ILE B 1 40 ? 7.575 -4.250 13.924 1.00 18.00 311 ILE B CA 1
ATOM 678 C C . ILE B 1 40 ? 7.373 -5.115 12.685 1.00 19.01 311 ILE B C 1
ATOM 679 O O . ILE B 1 40 ? 7.950 -4.833 11.625 1.00 22.18 311 ILE B O 1
ATOM 684 N N . GLU B 1 41 ? 6.550 -6.149 12.799 1.00 20.75 312 GLU B N 1
ATOM 685 C CA . GLU B 1 41 ? 6.268 -7.031 11.664 1.00 26.33 312 GLU B CA 1
ATOM 686 C C . GLU B 1 41 ? 5.587 -6.241 10.554 1.00 24.74 312 GLU B C 1
ATOM 687 O O . GLU B 1 41 ? 5.853 -6.460 9.365 1.00 27.64 312 GLU B O 1
ATOM 693 N N . ALA B 1 42 ? 4.732 -5.298 10.923 1.00 23.90 313 ALA B N 1
ATOM 694 C CA . ALA B 1 42 ? 4.040 -4.493 9.916 1.00 25.27 313 ALA B CA 1
ATOM 695 C C . ALA B 1 42 ? 5.062 -3.667 9.119 1.00 24.37 313 ALA B C 1
ATOM 696 O O . ALA B 1 42 ? 4.957 -3.523 7.896 1.00 25.24 313 ALA B O 1
ATOM 698 N N . ILE B 1 43 ? 6.068 -3.144 9.810 1.00 19.25 314 ILE B N 1
ATOM 699 C CA . ILE B 1 43 ? 7.084 -2.371 9.133 1.00 19.46 314 ILE B CA 1
ATOM 700 C C . ILE B 1 43 ? 7.907 -3.237 8.171 1.00 21.63 314 ILE B C 1
ATOM 701 O O . ILE B 1 43 ? 8.204 -2.813 7.034 1.00 21.20 314 ILE B O 1
ATOM 706 N N . LEU B 1 44 ? 8.266 -4.445 8.608 1.00 18.63 315 LEU B N 1
ATOM 707 C CA . LEU B 1 44 ? 9.048 -5.351 7.756 1.00 21.02 315 LEU B CA 1
ATOM 708 C C . LEU B 1 44 ? 8.283 -5.787 6.504 1.00 20.94 315 LEU B C 1
ATOM 709 O O . LEU B 1 44 ? 8.862 -5.893 5.431 1.00 23.01 315 LEU B O 1
ATOM 714 N N . LYS B 1 45 ? 6.987 -6.036 6.651 1.00 25.24 316 LYS B N 1
ATOM 715 C CA . LYS B 1 45 ? 6.182 -6.467 5.511 1.00 29.32 316 LYS B CA 1
ATOM 716 C C . LYS B 1 45 ? 6.043 -5.379 4.453 1.00 29.73 316 LYS B C 1
ATOM 717 O O . LYS B 1 45 ? 6.116 -5.669 3.258 1.00 30.65 316 LYS B O 1
ATOM 723 N N . GLU B 1 46 ? 5.864 -4.132 4.874 1.00 30.55 317 GLU B N 1
ATOM 724 C CA . GLU B 1 46 ? 5.730 -3.062 3.893 1.00 35.62 317 GLU B CA 1
ATOM 725 C C . GLU B 1 46 ? 7.040 -2.912 3.126 1.00 34.89 317 GLU B C 1
ATOM 726 O O . GLU B 1 46 ? 7.065 -2.425 1.997 1.00 34.77 317 GLU B O 1
ATOM 732 N N . LEU B 1 47 ? 8.131 -3.357 3.742 1.00 32.74 318 LEU B N 1
ATOM 733 C CA . LEU B 1 47 ? 9.444 -3.330 3.112 1.00 31.32 318 LEU B CA 1
ATOM 734 C C . LEU B 1 47 ? 9.508 -4.361 1.979 1.00 33.76 318 LEU B C 1
ATOM 735 O O . LEU B 1 47 ? 10.188 -4.152 0.977 1.00 33.46 318 LEU B O 1
ATOM 740 N N . GLU B 1 48 ? 8.821 -5.490 2.159 1.00 29.72 319 GLU B N 1
ATOM 741 C CA . GLU B 1 48 ? 8.793 -6.553 1.156 1.00 35.78 319 GLU B CA 1
ATOM 742 C C . GLU B 1 48 ? 8.206 -6.123 -0.187 1.00 37.58 319 GLU B C 1
ATOM 743 O O . GLU B 1 48 ? 8.794 -6.487 -1.227 1.00 41.90 319 GLU B O 1
ATOM 749 N N . SER C 1 5 ? 3.610 30.154 14.504 1.00 26.17 275 SER A N 1
ATOM 750 C CA . SER C 1 5 ? 4.064 30.046 13.086 1.00 31.48 275 SER A CA 1
ATOM 751 C C . SER C 1 5 ? 5.291 29.130 13.061 1.00 30.60 275 SER A C 1
ATOM 752 O O . SER C 1 5 ? 6.131 29.121 13.975 1.00 28.03 275 SER A O 1
ATOM 755 N N . SER C 1 6 ? 5.393 28.325 12.025 1.00 26.08 276 SER A N 1
ATOM 756 C CA . SER C 1 6 ? 6.522 27.409 11.937 1.00 24.47 276 SER A CA 1
ATOM 757 C C . SER C 1 6 ? 6.762 27.183 10.441 1.00 23.47 276 SER A C 1
ATOM 758 O O . SER C 1 6 ? 5.808 27.056 9.684 1.00 19.59 276 SER A O 1
ATOM 761 N N . ARG C 1 7 ? 8.007 27.191 9.983 1.00 14.70 277 ARG A N 1
ATOM 762 C CA . ARG C 1 7 ? 8.219 26.931 8.553 1.00 15.62 277 ARG A CA 1
ATOM 763 C C . ARG C 1 7 ? 9.225 25.818 8.359 1.00 15.41 277 ARG A C 1
ATOM 764 O O . ARG C 1 7 ? 10.135 25.653 9.168 1.00 15.76 277 ARG A O 1
ATOM 772 N N . HIS C 1 8 ? 9.072 25.074 7.265 1.00 11.98 278 HIS A N 1
ATOM 773 C CA . HIS C 1 8 ? 9.990 23.979 6.984 1.00 12.53 278 HIS A CA 1
ATOM 774 C C . HIS C 1 8 ? 10.166 23.807 5.489 1.00 11.77 278 HIS A C 1
ATOM 775 O O . HIS C 1 8 ? 9.203 23.964 4.728 1.00 11.17 278 HIS A O 1
ATOM 782 N N . GLN C 1 9 ? 11.384 23.492 5.066 1.00 10.70 279 GLN A N 1
ATOM 783 C CA . GLN C 1 9 ? 11.625 23.205 3.649 1.00 12.24 279 GLN A CA 1
ATOM 784 C C . GLN C 1 9 ? 12.079 21.742 3.562 1.00 9.83 279 GLN A C 1
ATOM 785 O O . GLN C 1 9 ? 13.118 21.363 4.129 1.00 11.41 279 GLN A O 1
ATOM 791 N N . PHE C 1 10 ? 11.266 20.912 2.907 1.00 9.81 280 PHE A N 1
ATOM 792 C CA . PHE C 1 10 ? 11.616 19.510 2.728 1.00 11.46 280 PHE A CA 1
ATOM 793 C C . PHE C 1 10 ? 12.764 19.406 1.732 1.00 14.03 280 PHE A C 1
ATOM 794 O O . PHE C 1 10 ? 13.745 18.685 1.979 1.00 11.41 280 PHE A O 1
ATOM 802 N N . ALA C 1 11 ? 12.631 20.134 0.624 1.00 10.66 281 ALA A N 1
ATOM 803 C CA . ALA C 1 11 ? 13.615 20.167 -0.484 1.00 10.68 281 ALA A CA 1
ATOM 804 C C . ALA C 1 11 ? 13.375 21.442 -1.250 1.00 11.66 281 ALA A C 1
ATOM 805 O O . ALA C 1 11 ? 12.376 22.098 -1.046 1.00 11.80 281 ALA A O 1
ATOM 807 N N . PRO C 1 12 ? 14.294 21.831 -2.155 1.00 13.28 282 PRO A N 1
ATOM 808 C CA . PRO C 1 12 ? 14.042 23.075 -2.905 1.00 11.30 282 PRO A CA 1
ATOM 809 C C . PRO C 1 12 ? 12.676 22.942 -3.608 1.00 14.21 282 PRO A C 1
ATOM 810 O O . PRO C 1 12 ? 12.395 21.902 -4.209 1.00 15.54 282 PRO A O 1
ATOM 814 N N . GLY C 1 13 ? 11.827 23.966 -3.547 1.00 15.28 283 GLY A N 1
ATOM 815 C CA . GLY C 1 13 ? 10.536 23.804 -4.215 1.00 18.98 283 GLY A CA 1
ATOM 816 C C . GLY C 1 13 ? 9.491 22.977 -3.458 1.00 17.93 283 GLY A C 1
ATOM 817 O O . GLY C 1 13 ? 8.454 22.583 -3.993 1.00 18.53 283 GLY A O 1
ATOM 818 N N . ALA C 1 14 ? 9.760 22.656 -2.199 1.00 12.68 284 ALA A N 1
ATOM 819 C CA . ALA C 1 14 ? 8.752 21.933 -1.406 1.00 11.21 284 ALA A CA 1
ATOM 820 C C . ALA C 1 14 ? 8.849 22.480 0.007 1.00 12.70 284 ALA A C 1
ATOM 821 O O . ALA C 1 14 ? 9.697 22.062 0.795 1.00 13.22 284 ALA A O 1
ATOM 823 N N . THR C 1 15 ? 7.990 23.446 0.306 1.00 11.85 285 THR A N 1
ATOM 824 C CA . THR C 1 15 ? 8.018 24.132 1.587 1.00 11.64 285 THR A CA 1
ATOM 825 C C . THR C 1 15 ? 6.642 24.173 2.227 1.00 12.79 285 THR A C 1
ATOM 826 O O . THR C 1 15 ? 5.618 24.004 1.556 1.00 14.90 285 THR A O 1
ATOM 830 N N . VAL C 1 16 ? 6.608 24.367 3.537 1.00 10.80 286 VAL A N 1
ATOM 831 C CA . VAL C 1 16 ? 5.350 24.427 4.236 1.00 13.49 286 VAL A CA 1
ATOM 832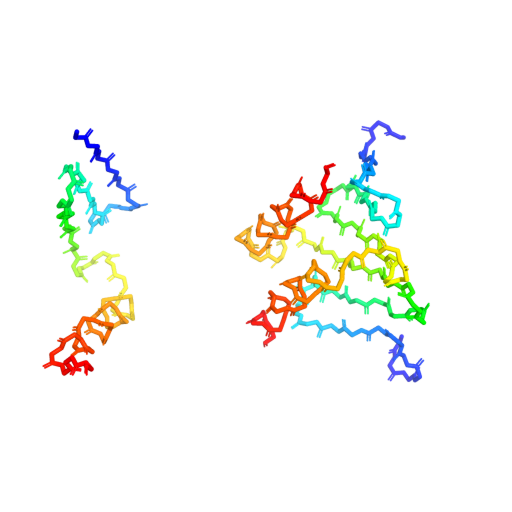 C C . VAL C 1 16 ? 5.420 25.474 5.316 1.00 14.70 286 VAL A C 1
ATOM 833 O O . VAL C 1 16 ? 6.503 25.722 5.868 1.00 12.42 286 VAL A O 1
ATOM 837 N N . LEU C 1 17 ? 4.272 26.093 5.553 1.00 12.12 287 LEU A N 1
ATOM 838 C CA . LEU C 1 17 ? 4.057 27.066 6.625 1.00 16.21 287 LEU A CA 1
ATOM 839 C C . LEU C 1 17 ? 2.919 26.488 7.481 1.00 18.14 287 LEU A C 1
ATOM 840 O O . LEU C 1 17 ? 1.859 26.096 6.942 1.00 15.69 287 LEU A O 1
ATOM 845 N N . TYR C 1 18 ? 3.154 26.374 8.789 1.00 13.70 288 TYR A N 1
ATOM 846 C CA . TYR C 1 18 ? 2.140 25.918 9.727 1.00 16.13 288 TYR A CA 1
ATOM 847 C C . TYR C 1 18 ? 1.800 27.126 10.595 1.00 19.83 288 TYR A C 1
ATOM 848 O O . TYR C 1 18 ? 2.699 27.890 10.998 1.00 20.88 288 TYR A O 1
ATOM 857 N N . LYS C 1 19 ? 0.522 27.298 10.902 1.00 19.48 289 LYS A N 1
ATOM 858 C CA . LYS C 1 19 ? 0.096 28.409 11.770 1.00 21.15 289 LYS A CA 1
ATOM 859 C C . LYS C 1 19 ? -1.252 28.013 12.354 1.00 24.07 289 LYS A C 1
ATOM 860 O O . LYS C 1 19 ? -2.266 28.010 11.650 1.00 23.34 289 LYS A O 1
ATOM 866 N N . GLY C 1 20 ? -1.257 27.637 13.626 1.00 29.12 290 GLY A N 1
ATOM 867 C CA . GLY C 1 20 ? -2.509 27.227 14.237 1.00 29.61 290 GLY A CA 1
ATOM 868 C C . GLY C 1 20 ? -2.982 25.971 13.529 1.00 29.20 290 GLY A C 1
ATOM 869 O O . GLY C 1 20 ? -2.230 25.011 13.372 1.00 31.62 290 GLY A O 1
ATOM 870 N N . ASP C 1 21 ? -4.218 25.974 13.061 1.00 24.40 291 ASP A N 1
ATOM 871 C CA . ASP C 1 21 ? -4.730 24.791 12.391 1.00 26.44 291 ASP A CA 1
ATOM 872 C C . ASP C 1 21 ? -4.447 24.820 10.904 1.00 22.34 291 ASP A C 1
ATOM 873 O O . ASP C 1 21 ? -4.718 23.848 10.215 1.00 26.38 291 ASP A O 1
ATOM 878 N N . LYS C 1 22 ? -3.873 25.906 10.415 1.00 18.70 292 LYS A N 1
ATOM 879 C CA . LYS C 1 22 ? -3.634 26.023 8.981 1.00 16.44 292 LYS A CA 1
ATOM 880 C C . LYS C 1 22 ? -2.282 25.512 8.511 1.00 18.65 292 LYS A C 1
ATOM 881 O O . LYS C 1 22 ? -1.285 25.610 9.219 1.00 18.67 292 LYS A O 1
ATOM 887 N N . MET C 1 23 ? -2.268 24.939 7.320 1.00 13.51 293 MET A N 1
ATOM 888 C CA . MET C 1 23 ? -1.031 24.465 6.726 1.00 16.40 293 MET A CA 1
ATOM 889 C C . MET C 1 23 ? -1.039 24.975 5.299 1.00 18.64 293 MET A C 1
ATOM 890 O O . MET C 1 23 ? -2.039 24.817 4.583 1.00 17.96 293 MET A O 1
ATOM 895 N N . VAL C 1 24 ? 0.044 25.608 4.873 1.00 12.61 294 VAL A N 1
ATOM 896 C CA . VAL C 1 24 ? 0.111 26.062 3.505 1.00 11.51 294 VAL A CA 1
ATOM 897 C C . VAL C 1 24 ? 1.341 25.412 2.885 1.00 13.86 294 VAL A C 1
ATOM 898 O O . VAL C 1 24 ? 2.477 25.600 3.352 1.00 14.64 294 VAL A O 1
ATOM 902 N N . LEU C 1 25 ? 1.116 24.614 1.848 1.00 11.85 295 LEU A N 1
ATOM 903 C CA . LEU C 1 25 ? 2.197 23.905 1.197 1.00 11.36 295 LEU A CA 1
ATOM 904 C C . LEU C 1 25 ? 2.470 24.485 -0.199 1.00 13.23 295 LEU A C 1
ATOM 905 O O . LEU C 1 25 ? 1.558 24.675 -0.984 1.00 14.42 295 LEU A O 1
ATOM 910 N N . ASN C 1 26 ? 3.724 24.757 -0.512 1.00 11.32 296 ASN A N 1
ATOM 911 C CA . ASN C 1 26 ? 4.101 25.269 -1.824 1.00 11.61 29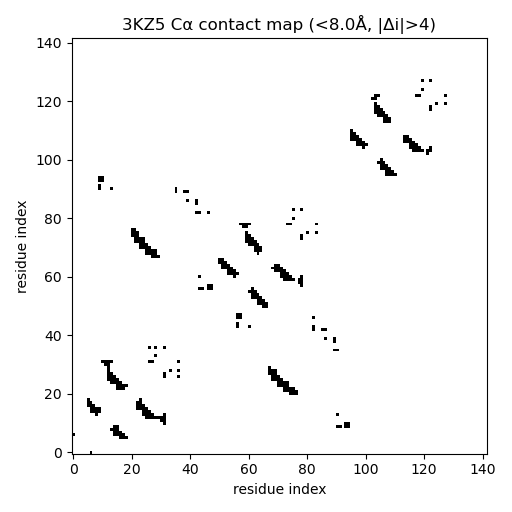6 ASN A CA 1
ATOM 912 C C . ASN C 1 26 ? 4.957 24.222 -2.500 1.00 12.72 296 ASN A C 1
ATOM 913 O O . ASN C 1 26 ? 6.009 23.874 -1.983 1.00 16.83 296 ASN A O 1
ATOM 918 N N . LEU C 1 27 ? 4.539 23.736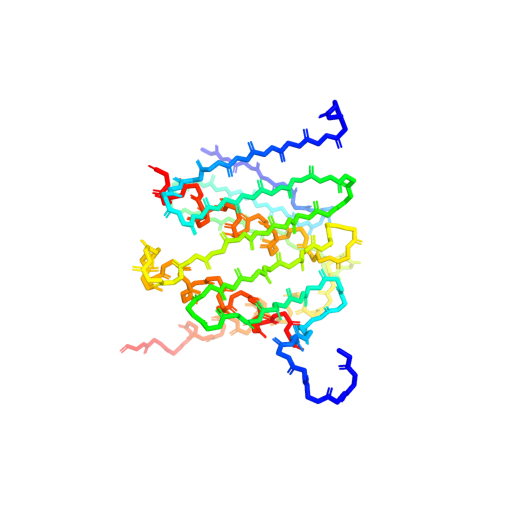 -3.672 1.00 10.61 297 LEU A N 1
ATOM 919 C CA . LEU C 1 27 ? 5.271 22.715 -4.412 1.00 9.60 297 LEU A CA 1
ATOM 920 C C . LEU C 1 27 ? 5.589 23.176 -5.842 1.00 15.43 297 LEU A C 1
ATOM 921 O O . LEU C 1 27 ? 4.742 23.769 -6.538 1.00 16.59 297 LEU A O 1
ATOM 926 N N . ASP C 1 28 ? 6.804 22.905 -6.276 1.00 15.56 298 ASP A N 1
ATOM 927 C CA . ASP C 1 28 ? 7.268 23.287 -7.606 1.00 16.83 298 ASP A CA 1
ATOM 928 C C . ASP C 1 28 ? 7.359 22.011 -8.412 1.00 18.36 298 ASP A C 1
ATOM 929 O O . ASP C 1 28 ? 8.193 21.145 -8.155 1.00 17.16 298 ASP A O 1
ATOM 934 N N . ARG C 1 29 ? 6.470 21.899 -9.396 1.00 22.20 300 ARG A N 1
ATOM 935 C CA . ARG C 1 29 ? 6.379 20.716 -10.250 1.00 23.18 300 ARG A CA 1
ATOM 936 C C . ARG C 1 29 ? 7.608 20.375 -11.067 1.00 21.77 300 ARG A C 1
ATOM 937 O O . ARG C 1 29 ? 7.742 19.245 -11.558 1.00 25.53 300 ARG A O 1
ATOM 945 N N . SER C 1 30 ? 8.506 21.335 -11.238 1.00 22.32 301 SER A N 1
ATOM 946 C CA . SER C 1 30 ? 9.706 21.076 -12.021 1.00 22.08 301 SER A CA 1
ATOM 947 C C . SER C 1 30 ? 10.805 20.480 -11.128 1.00 23.24 301 SER A C 1
ATOM 948 O O . SER C 1 30 ? 11.842 20.043 -11.621 1.00 21.31 301 SER A O 1
ATOM 951 N N . ARG C 1 31 ? 10.547 20.434 -9.821 1.00 20.21 302 ARG A N 1
ATOM 952 C CA . ARG C 1 31 ? 11.527 19.945 -8.829 1.00 19.05 302 ARG A CA 1
ATOM 953 C C . ARG C 1 31 ? 11.056 18.750 -8.010 1.00 24.74 302 ARG A C 1
ATOM 954 O O . ARG C 1 31 ? 11.851 17.911 -7.562 1.00 29.57 302 ARG A O 1
ATOM 962 N N . VAL C 1 32 ? 9.759 18.664 -7.820 1.00 21.48 303 VAL A N 1
ATOM 963 C CA . VAL C 1 32 ? 9.179 17.562 -7.078 1.00 19.92 303 VAL A CA 1
ATOM 964 C C . VAL C 1 32 ? 8.776 16.506 -8.097 1.00 21.56 303 VAL A C 1
ATOM 965 O O . VAL C 1 32 ? 8.200 16.833 -9.136 1.00 26.12 303 VAL A O 1
ATOM 969 N N . PRO C 1 33 ? 9.105 15.231 -7.834 1.00 19.24 304 PRO A N 1
ATOM 970 C CA . PRO C 1 33 ? 8.729 14.183 -8.785 1.00 18.72 304 PRO A CA 1
ATOM 971 C C . PRO C 1 33 ? 7.215 14.101 -9.021 1.00 22.77 304 PRO A C 1
ATOM 972 O O . PRO C 1 33 ? 6.408 14.260 -8.097 1.00 18.77 304 PRO A O 1
ATOM 976 N N . THR C 1 34 ? 6.848 13.863 -10.275 1.00 22.66 305 THR A N 1
ATOM 977 C CA . THR C 1 34 ? 5.445 13.739 -10.669 1.00 24.79 305 THR A CA 1
ATOM 978 C C . THR C 1 34 ? 4.685 12.753 -9.771 1.00 23.94 305 THR A C 1
ATOM 979 O O . THR C 1 34 ? 3.567 13.032 -9.343 1.00 21.81 305 THR A O 1
ATOM 983 N N . GLU C 1 35 ? 5.289 11.602 -9.475 1.00 25.57 306 GLU A N 1
ATOM 984 C CA . GLU C 1 35 ? 4.633 10.598 -8.631 1.00 30.14 306 GLU A CA 1
ATOM 985 C C . GLU C 1 35 ? 4.201 11.173 -7.265 1.00 24.83 306 GLU A C 1
ATOM 986 O O . GLU C 1 35 ? 3.136 10.840 -6.741 1.00 24.66 306 GLU A O 1
ATOM 992 N N . CYS C 1 36 ? 5.044 12.029 -6.692 1.00 23.44 307 CYS A N 1
ATOM 993 C CA . CYS C 1 36 ? 4.775 12.660 -5.407 1.00 21.75 307 CYS A CA 1
ATOM 994 C C . CYS C 1 36 ? 3.526 13.550 -5.514 1.00 16.68 307 CYS A C 1
ATOM 995 O O . CYS C 1 36 ? 2.606 13.491 -4.662 1.00 17.97 307 CYS A O 1
ATOM 998 N N . ILE C 1 37 ? 3.492 14.365 -6.559 1.00 17.99 308 ILE A N 1
ATOM 999 C CA . ILE C 1 37 ? 2.351 15.260 -6.758 1.00 17.91 308 ILE A CA 1
ATOM 1000 C C . ILE C 1 37 ? 1.090 14.464 -6.973 1.00 19.12 308 ILE A C 1
ATOM 1001 O O . ILE C 1 37 ? 0.064 14.789 -6.404 1.00 17.60 308 ILE A O 1
ATOM 1006 N N . GLU C 1 38 ? 1.176 13.413 -7.782 1.00 18.87 309 GLU A N 1
ATOM 1007 C CA . GLU C 1 38 ? 0.002 12.580 -8.045 1.00 20.46 309 GLU A CA 1
ATOM 1008 C C . GLU C 1 38 ? -0.511 11.917 -6.775 1.00 18.50 309 GLU A C 1
ATOM 1009 O O . GLU C 1 38 ? -1.713 11.868 -6.569 1.00 20.48 309 GLU A O 1
ATOM 1015 N N . LYS C 1 39 ? 0.373 11.398 -5.920 1.00 18.45 310 LYS A N 1
ATOM 1016 C CA . LYS C 1 39 ? -0.102 10.765 -4.692 1.00 16.65 310 LYS A CA 1
ATOM 1017 C C . LYS C 1 39 ? -0.835 11.749 -3.769 1.00 19.78 310 LYS A C 1
ATOM 1018 O O . LYS C 1 39 ? -1.850 11.427 -3.155 1.00 17.27 310 LYS A O 1
ATOM 1024 N N . ILE C 1 40 ? -0.295 12.952 -3.654 1.00 17.28 311 ILE A N 1
ATOM 1025 C CA . ILE C 1 40 ? -0.936 13.946 -2.819 1.00 13.98 311 ILE A CA 1
ATOM 1026 C C . ILE C 1 40 ? -2.308 14.311 -3.416 1.00 13.05 311 ILE A C 1
ATOM 1027 O O . ILE C 1 40 ? -3.281 14.436 -2.686 1.00 14.73 311 ILE A O 1
ATOM 1032 N N . GLU C 1 41 ? -2.364 14.481 -4.732 1.00 15.75 312 GLU A N 1
ATOM 1033 C CA . GLU C 1 41 ? -3.628 14.797 -5.395 1.00 18.96 312 GLU A CA 1
ATOM 1034 C C . GLU C 1 41 ? -4.653 13.708 -5.198 1.00 16.37 312 GLU A C 1
ATOM 1035 O O . GLU C 1 41 ? -5.838 13.992 -5.013 1.00 16.86 312 GLU A O 1
ATOM 1041 N N . ALA C 1 42 ? -4.204 12.453 -5.200 1.00 13.62 313 ALA A N 1
ATOM 1042 C CA . ALA C 1 42 ? -5.155 11.366 -4.993 1.00 16.48 313 ALA A CA 1
ATOM 1043 C C . ALA C 1 42 ? -5.691 11.404 -3.557 1.00 15.91 313 ALA A C 1
ATOM 1044 O O . ALA C 1 42 ? -6.869 11.137 -3.320 1.00 17.42 313 ALA A O 1
ATOM 1046 N N . ILE C 1 43 ? -4.824 11.689 -2.581 1.00 15.42 314 ILE A N 1
ATOM 1047 C CA . ILE C 1 43 ? -5.284 11.782 -1.195 1.00 14.73 314 ILE A CA 1
ATOM 1048 C C . ILE C 1 43 ? -6.315 12.907 -1.033 1.00 15.60 314 ILE A C 1
ATOM 1049 O O . ILE C 1 43 ? -7.339 12.756 -0.324 1.00 15.55 314 ILE A O 1
ATOM 1054 N N . LEU C 1 44 ? -6.059 14.032 -1.699 1.00 13.90 315 LEU A N 1
ATOM 1055 C CA . LEU C 1 44 ? -6.972 15.166 -1.619 1.00 14.51 315 LEU A CA 1
ATOM 1056 C C . LEU C 1 44 ? -8.350 14.913 -2.260 1.00 14.83 315 LEU A C 1
ATOM 1057 O O . LEU C 1 44 ? -9.362 15.335 -1.727 1.00 14.22 315 LEU A O 1
ATOM 1062 N N . LYS C 1 45 ? -8.363 14.248 -3.412 1.00 13.99 316 LYS A N 1
ATOM 1063 C CA . LYS C 1 45 ? -9.596 13.928 -4.127 1.00 17.21 316 LYS A CA 1
ATOM 1064 C C . LYS C 1 45 ? -10.510 13.110 -3.218 1.00 15.58 316 LYS A C 1
ATOM 1065 O O . LYS C 1 45 ? -11.734 13.286 -3.256 1.00 16.23 316 LYS A O 1
ATOM 1071 N N . GLU C 1 46 ? -9.937 12.251 -2.386 1.00 15.39 317 GLU A N 1
ATOM 1072 C CA . GLU C 1 46 ? -10.772 11.473 -1.461 1.00 19.47 317 GLU A CA 1
ATOM 1073 C C . GLU C 1 46 ? -11.644 12.345 -0.551 1.00 18.76 317 GLU A C 1
ATOM 1074 O O . GLU C 1 46 ? -12.693 11.911 -0.090 1.00 17.28 317 GLU A O 1
ATOM 1080 N N . LEU C 1 47 ? -11.215 13.576 -0.302 1.00 14.68 318 LEU A N 1
ATOM 1081 C CA . LEU C 1 47 ? -11.981 14.483 0.561 1.00 14.92 318 LEU A CA 1
ATOM 1082 C C . LEU C 1 47 ? -13.257 15.016 -0.145 1.00 13.35 318 LEU A C 1
ATOM 1083 O O . LEU C 1 47 ? -14.141 15.567 0.515 1.00 17.35 318 LEU A O 1
ATOM 1088 N N . GLU C 1 48 ? -13.352 14.827 -1.465 1.00 14.24 319 GLU A N 1
ATOM 1089 C CA . GLU C 1 48 ? -14.501 15.309 -2.233 1.00 15.20 319 GLU A CA 1
ATOM 1090 C C . GLU C 1 48 ? -15.766 14.507 -1.958 1.00 18.48 319 GLU A C 1
ATOM 1091 O O . GLU C 1 48 ? -16.868 14.967 -2.227 1.00 20.13 319 GLU A O 1
ATOM 1097 N N . LYS C 1 49 ? -15.574 13.327 -1.400 1.00 20.68 320 LYS A N 1
ATOM 1098 C CA . LYS C 1 49 ? -16.675 12.428 -1.079 1.00 28.27 320 LYS A CA 1
ATOM 1099 C C . LYS C 1 49 ? -16.618 12.081 0.398 1.00 31.48 320 LYS A C 1
ATOM 1100 O O . LYS C 1 49 ? -16.173 11.001 0.762 1.00 34.54 320 LYS A O 1
ATOM 1106 N N . PRO C 1 50 ? -17.071 12.980 1.269 1.00 33.79 321 PRO A N 1
ATOM 1107 C CA . PRO C 1 50 ? -17.009 12.649 2.694 1.00 36.61 321 PRO A CA 1
ATOM 1108 C C . PRO C 1 50 ? -17.984 11.555 3.141 1.00 39.84 321 PRO A C 1
ATOM 1109 O O . PRO C 1 50 ? -19.054 11.365 2.541 1.00 38.60 321 PRO A O 1
ATOM 1113 N N . ALA C 1 51 ? -17.587 10.841 4.198 1.00 44.00 322 ALA A N 1
ATOM 1114 C CA . ALA C 1 51 ? -18.383 9.771 4.799 1.00 44.51 322 ALA A CA 1
ATOM 1115 C C . ALA C 1 51 ? -19.346 10.392 5.808 1.00 45.22 322 ALA A C 1
ATOM 1116 O O . ALA C 1 51 ? -20.460 9.844 6.007 1.00 45.05 322 ALA A O 1
#

Sequence (142 aa):
GSHMSSRHQFAPGATVLYKGDKMVLNLDRSRVPTECIEKIEAILKELESHMSSRHQFAPGATVLYKGDKMVLNLDRSRVPTECIEKIEAILKELESSRHQFAPGATVLYKGDKMVLNLDRSRVPTECIEKIEAILKELEKPA

B-factor: mean 24.24, std 10.95, range [8.91, 58.0]
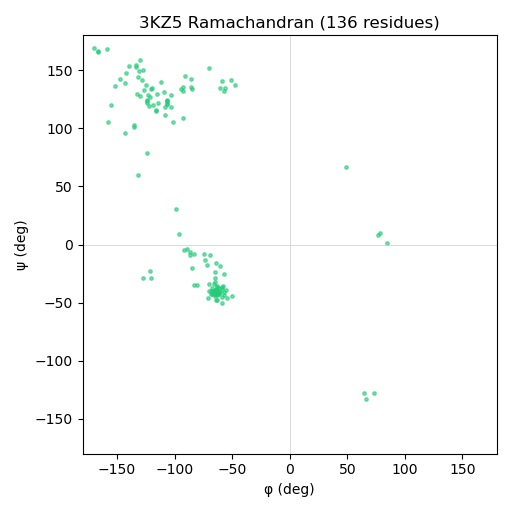
Radius of gyration: 20.02 Å; Cα contacts (8 Å, |Δi|>4): 207; chains: 3; bounding box: 53×56×41 Å

Nearest PDB structures (foldseek):
  3kz5-assembly1_B  TM=9.068E-01  e=3.943E-06  Escherichia coli K-12
  3kz5-assembly2_A-2  TM=9.515E-01  e=1.660E-05  Escherichia coli K-12
  2cs7-assembly3_C  TM=4.328E-01  e=1.749E+00  Streptococcus pneumoniae
  1w1g-assembly1_A  TM=4.780E-01  e=6.896E+00  Homo sapiens
  3kz5-assembly2_A-2  TM=8.420E-01  e=6.368E-07  Escherichia coli K-12

Organism: Escherichia coli (strain K12) (NCBI:txid83333)

Solvent-accessible surface area: 10422 Å² total; per-residue (Å²): 82,106,156,199,54,63,123,76,105,18,20,86,9,0,23,0,54,75,105,59,86,105,10,20,0,66,0,9,97,76,138,6,69,92,106,12,9,91,91,0,53,54,17,0,146,133,38,108,136,174,133,44,65,200,85,113,25,23,93,10,0,49,4,48,38,109,65,73,101,0,33,0,59,2,8,89,77,135,8,58,85,106,9,16,106,106,0,67,48,15,3,102,118,35,120,107,62,181,99,107,125,49,92,25,10,45,8,48,85,134,82,149,152,124,79,79,96,61,47,167,96,155,14,90,95,111,44,15,99,118,54,84,57,111,96,142,104,128,137,143,120,158